Protein AF-A0A941SZ94-F1 (afdb_monomer_lite)

Structure (mmCIF, N/CA/C/O backbone):
data_AF-A0A941SZ94-F1
#
_entry.id   AF-A0A941SZ94-F1
#
loop_
_atom_site.group_PDB
_atom_site.id
_atom_site.type_symbol
_atom_site.label_atom_id
_atom_site.label_alt_id
_atom_site.label_comp_id
_atom_site.label_asym_id
_atom_site.label_entity_id
_atom_site.label_seq_id
_atom_site.pdbx_PDB_ins_code
_atom_site.Cartn_x
_atom_site.Cartn_y
_atom_site.Cartn_z
_atom_site.occupancy
_atom_site.B_iso_or_equiv
_atom_site.auth_seq_id
_atom_site.auth_comp_id
_atom_site.auth_asym_id
_atom_site.auth_atom_id
_atom_site.pdbx_PDB_model_num
ATOM 1 N N . MET A 1 1 ? -16.293 -7.651 -6.961 1.00 86.38 1 MET A N 1
ATOM 2 C CA . MET A 1 1 ? -16.058 -6.269 -6.486 1.00 86.38 1 MET A CA 1
ATOM 3 C C . MET A 1 1 ? -14.665 -6.200 -5.870 1.00 86.38 1 MET A C 1
ATOM 5 O O . MET A 1 1 ? -14.040 -7.248 -5.739 1.00 86.38 1 MET A O 1
ATOM 9 N N . ASP A 1 2 ? -14.132 -5.016 -5.557 1.00 96.38 2 ASP A N 1
ATOM 10 C CA . ASP A 1 2 ? -12.787 -4.928 -4.952 1.00 96.38 2 ASP A CA 1
ATOM 11 C C . ASP A 1 2 ? -12.746 -5.580 -3.570 1.00 96.38 2 ASP A C 1
ATOM 13 O O . ASP A 1 2 ? -11.761 -6.239 -3.241 1.00 96.38 2 ASP A O 1
ATOM 17 N N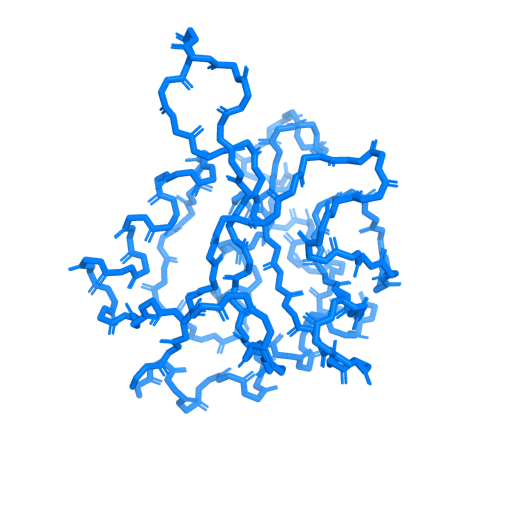 . PHE A 1 3 ? -13.846 -5.485 -2.813 1.00 95.62 3 PHE A N 1
ATOM 18 C CA . PHE A 1 3 ? -14.026 -6.172 -1.537 1.00 95.62 3 PHE A CA 1
ATOM 19 C C . PHE A 1 3 ? -13.719 -7.678 -1.616 1.00 95.62 3 PHE A C 1
ATOM 21 O O . PHE A 1 3 ? -12.963 -8.200 -0.798 1.00 95.62 3 PHE A O 1
ATOM 28 N N . ASP A 1 4 ? -14.195 -8.359 -2.664 1.00 97.69 4 ASP A N 1
ATOM 29 C CA . ASP A 1 4 ? -13.988 -9.804 -2.860 1.00 97.69 4 ASP A CA 1
ATOM 30 C C . ASP A 1 4 ? -12.516 -10.182 -3.103 1.00 97.69 4 ASP A C 1
ATOM 32 O O . ASP A 1 4 ? -12.146 -11.352 -3.031 1.00 97.69 4 ASP A O 1
ATOM 36 N N . ARG A 1 5 ? -11.664 -9.199 -3.420 1.00 98.31 5 ARG A N 1
ATOM 37 C CA . ARG A 1 5 ? -10.234 -9.380 -3.705 1.00 98.31 5 ARG A CA 1
ATOM 38 C C . ARG A 1 5 ? -9.331 -8.992 -2.541 1.00 98.31 5 ARG A C 1
ATOM 40 O O . ARG A 1 5 ? -8.121 -9.187 -2.627 1.00 98.31 5 ARG A O 1
ATOM 47 N N . ILE A 1 6 ? -9.887 -8.481 -1.442 1.00 98.38 6 ILE A N 1
ATOM 48 C CA . ILE A 1 6 ? -9.093 -8.042 -0.289 1.00 98.38 6 ILE A CA 1
ATOM 49 C C . ILE A 1 6 ? -8.314 -9.198 0.346 1.00 98.38 6 ILE A C 1
ATOM 51 O O . ILE A 1 6 ? -7.146 -9.025 0.686 1.00 98.38 6 ILE A O 1
ATOM 55 N N . ALA A 1 7 ? -8.904 -10.391 0.449 1.00 98.31 7 ALA A N 1
ATOM 56 C CA . ALA A 1 7 ? -8.196 -11.558 0.980 1.00 98.31 7 ALA A CA 1
ATOM 57 C C . ALA A 1 7 ? -6.980 -11.940 0.113 1.00 98.31 7 ALA A C 1
ATOM 59 O O . ALA A 1 7 ? -5.902 -12.223 0.639 1.00 98.31 7 ALA A O 1
ATOM 60 N N . ASP A 1 8 ? -7.131 -11.884 -1.215 1.00 98.62 8 ASP A N 1
ATOM 61 C CA . ASP A 1 8 ? -6.034 -12.115 -2.157 1.00 98.62 8 ASP A CA 1
ATOM 62 C C . ASP A 1 8 ? -4.962 -11.018 -2.038 1.00 98.62 8 ASP A C 1
ATOM 64 O O . ASP A 1 8 ? -3.770 -11.329 -2.049 1.00 98.62 8 ASP A O 1
ATOM 68 N N . LEU A 1 9 ? -5.376 -9.756 -1.860 1.00 98.69 9 LEU A N 1
ATOM 69 C CA . LEU A 1 9 ? -4.487 -8.607 -1.669 1.00 98.69 9 LEU A CA 1
ATOM 70 C C . LEU A 1 9 ? -3.626 -8.747 -0.414 1.00 98.69 9 LEU A C 1
ATOM 72 O O . LEU A 1 9 ? -2.404 -8.614 -0.493 1.00 98.69 9 LEU A O 1
ATOM 76 N N . VAL A 1 10 ? -4.244 -9.063 0.725 1.00 98.75 10 VAL A N 1
ATOM 77 C CA . VAL A 1 10 ? -3.531 -9.286 1.990 1.00 98.75 10 VAL A CA 1
ATOM 78 C C . VAL A 1 10 ? -2.581 -10.475 1.861 1.00 98.75 10 VAL A C 1
ATOM 80 O O . VAL A 1 10 ? -1.407 -10.355 2.205 1.00 98.75 10 VAL A O 1
ATOM 83 N N . ARG A 1 11 ? -3.030 -11.600 1.287 1.00 98.62 11 ARG A N 1
ATOM 84 C CA . ARG A 1 11 ? -2.176 -12.783 1.080 1.00 98.62 11 ARG A CA 1
ATOM 85 C C . ARG A 1 11 ? -0.968 -12.474 0.192 1.00 98.62 11 ARG A C 1
ATOM 87 O O . ARG A 1 11 ? 0.153 -12.868 0.514 1.00 98.62 11 ARG A O 1
ATOM 94 N N . ASN A 1 12 ? -1.171 -11.763 -0.914 1.00 98.56 12 ASN A N 1
ATOM 95 C CA . ASN A 1 12 ? -0.080 -11.380 -1.809 1.00 98.56 12 ASN A CA 1
ATOM 96 C C . ASN A 1 12 ? 0.878 -10.390 -1.133 1.00 98.56 12 ASN A C 1
ATOM 98 O O . ASN A 1 12 ? 2.089 -10.508 -1.293 1.00 98.56 12 ASN A O 1
ATOM 102 N N . GLY A 1 13 ? 0.356 -9.446 -0.348 1.00 98.38 13 GLY A N 1
ATOM 103 C CA . GLY A 1 13 ? 1.166 -8.479 0.389 1.00 98.38 13 GLY A CA 1
ATOM 104 C C . GLY A 1 13 ? 1.935 -9.069 1.573 1.00 98.38 13 GLY A C 1
ATOM 105 O O . GLY A 1 13 ? 2.909 -8.453 2.002 1.00 98.38 13 GLY A O 1
ATOM 106 N N . ALA A 1 14 ? 1.521 -10.235 2.078 1.00 98.31 14 ALA A N 1
ATOM 107 C CA . ALA A 1 14 ? 2.118 -10.920 3.225 1.00 98.31 14 ALA A CA 1
ATOM 108 C C . ALA A 1 14 ? 3.115 -12.035 2.856 1.00 98.31 14 ALA A C 1
ATOM 110 O O . ALA A 1 14 ? 3.801 -12.549 3.737 1.00 98.31 14 ALA A O 1
ATOM 111 N N . THR A 1 15 ? 3.203 -12.436 1.584 1.00 98.19 15 THR A N 1
ATOM 112 C CA . THR A 1 15 ? 4.051 -13.559 1.146 1.00 98.19 15 THR A CA 1
ATOM 113 C C . THR A 1 15 ? 5.243 -13.090 0.321 1.00 98.19 15 THR A C 1
ATOM 115 O O . THR A 1 15 ? 5.110 -12.208 -0.526 1.00 98.19 15 THR A O 1
ATOM 118 N N . ASP A 1 16 ? 6.397 -13.744 0.497 1.00 97.56 16 ASP A N 1
ATOM 119 C CA . ASP A 1 16 ? 7.618 -13.443 -0.266 1.00 97.56 16 ASP A CA 1
ATOM 120 C C . ASP A 1 16 ? 7.364 -13.492 -1.786 1.00 97.56 16 ASP A C 1
ATOM 122 O O . ASP A 1 16 ? 7.806 -12.611 -2.520 1.00 97.56 16 ASP A O 1
ATOM 126 N N . ALA A 1 17 ? 6.587 -14.472 -2.263 1.00 98.12 17 ALA A N 1
ATOM 127 C CA . ALA A 1 17 ? 6.259 -14.613 -3.682 1.00 98.12 17 ALA A CA 1
ATOM 128 C C . ALA A 1 17 ? 5.382 -13.465 -4.219 1.00 98.12 17 ALA A C 1
ATOM 130 O O . ALA A 1 17 ? 5.647 -12.945 -5.306 1.00 98.12 17 ALA A O 1
ATOM 131 N N . GLY A 1 18 ? 4.349 -13.054 -3.474 1.00 98.31 18 GLY A N 1
ATOM 132 C CA . GLY A 1 18 ? 3.460 -11.968 -3.888 1.00 98.31 18 GLY A CA 1
ATOM 133 C C . GLY A 1 18 ? 4.169 -10.612 -3.895 1.00 98.31 18 GLY A C 1
ATOM 134 O O . GLY A 1 18 ? 4.069 -9.869 -4.877 1.00 98.31 18 GLY A O 1
ATOM 135 N N . ILE A 1 19 ? 4.972 -10.341 -2.860 1.00 98.38 19 ILE A N 1
ATOM 136 C CA . ILE A 1 19 ? 5.807 -9.139 -2.769 1.00 98.38 19 ILE A CA 1
ATOM 137 C C . ILE A 1 19 ? 6.841 -9.123 -3.897 1.00 98.38 19 ILE A C 1
ATOM 139 O O . ILE A 1 19 ? 6.948 -8.125 -4.610 1.00 98.38 19 ILE A O 1
ATOM 143 N N . ALA A 1 20 ? 7.581 -10.218 -4.107 1.00 98.31 20 ALA A N 1
ATOM 144 C CA . ALA A 1 20 ? 8.597 -10.298 -5.156 1.00 98.31 20 ALA A CA 1
ATOM 145 C C . ALA A 1 20 ? 8.001 -10.044 -6.545 1.00 98.31 20 ALA A C 1
ATOM 147 O O . ALA A 1 20 ? 8.567 -9.270 -7.317 1.00 98.31 20 ALA A O 1
ATOM 148 N N . ARG A 1 21 ? 6.827 -10.618 -6.836 1.00 98.50 21 ARG A N 1
ATOM 149 C CA . ARG A 1 21 ? 6.119 -10.386 -8.099 1.00 98.50 21 ARG A CA 1
ATOM 150 C C . ARG A 1 21 ? 5.718 -8.920 -8.272 1.00 98.50 21 ARG A C 1
ATOM 152 O O . ARG A 1 21 ? 6.054 -8.322 -9.287 1.00 98.50 21 ARG A O 1
ATOM 159 N N . ALA A 1 22 ? 5.067 -8.314 -7.276 1.00 98.25 22 ALA A N 1
ATOM 160 C CA . ALA A 1 22 ? 4.662 -6.908 -7.352 1.00 98.25 22 ALA A CA 1
ATOM 161 C C . ALA A 1 22 ? 5.864 -5.955 -7.497 1.00 98.25 22 ALA A C 1
ATOM 163 O O . ALA A 1 22 ? 5.797 -4.982 -8.249 1.00 98.25 22 ALA A O 1
ATOM 164 N N . ARG A 1 23 ? 6.980 -6.250 -6.816 1.00 98.25 23 ARG A N 1
ATOM 165 C CA . ARG A 1 23 ? 8.239 -5.501 -6.948 1.00 98.25 23 ARG A CA 1
ATOM 166 C C . ARG A 1 23 ? 8.858 -5.666 -8.336 1.00 98.25 23 ARG A C 1
ATOM 168 O O . ARG A 1 23 ? 9.318 -4.672 -8.885 1.00 98.25 23 ARG A O 1
ATOM 175 N N . ALA A 1 24 ? 8.853 -6.872 -8.905 1.00 98.19 24 ALA A N 1
ATOM 176 C CA . ALA A 1 24 ? 9.359 -7.124 -10.254 1.00 98.19 24 ALA A CA 1
ATOM 177 C C . ALA A 1 24 ? 8.541 -6.372 -11.316 1.00 98.19 24 ALA A C 1
ATOM 179 O O . ALA A 1 24 ? 9.117 -5.672 -12.148 1.00 98.19 24 ALA A O 1
ATOM 180 N N . ASP A 1 25 ? 7.208 -6.429 -11.228 1.00 98.19 25 ASP A N 1
ATOM 181 C CA . ASP A 1 25 ? 6.312 -5.699 -12.132 1.00 98.19 25 ASP A CA 1
ATOM 182 C C . ASP A 1 25 ? 6.527 -4.179 -12.021 1.00 98.19 25 ASP A C 1
ATOM 184 O O . ASP A 1 25 ? 6.618 -3.476 -13.029 1.00 98.19 25 ASP A O 1
ATOM 188 N N . ALA A 1 26 ? 6.659 -3.662 -10.793 1.00 97.75 26 ALA A N 1
ATOM 189 C CA . ALA A 1 26 ? 6.932 -2.247 -10.557 1.00 97.75 26 ALA A CA 1
ATOM 190 C C . ALA A 1 26 ? 8.311 -1.821 -11.086 1.00 97.75 26 ALA A C 1
ATOM 192 O O . ALA A 1 26 ? 8.412 -0.780 -11.730 1.00 97.75 26 ALA A O 1
ATOM 193 N N . ALA A 1 27 ? 9.356 -2.624 -10.866 1.00 97.50 27 ALA A N 1
ATOM 194 C CA . ALA A 1 27 ? 10.704 -2.350 -11.360 1.00 97.50 27 ALA A CA 1
ATOM 195 C C . ALA A 1 27 ? 10.783 -2.376 -12.892 1.00 97.50 27 ALA A C 1
ATOM 197 O O . ALA A 1 27 ? 11.458 -1.536 -13.483 1.00 97.50 27 ALA A O 1
ATOM 198 N N . SER A 1 28 ? 10.051 -3.285 -13.544 1.00 97.50 28 SER A N 1
ATOM 199 C CA . SER A 1 28 ? 9.981 -3.336 -15.008 1.00 97.50 28 SER A CA 1
ATOM 200 C C . SER A 1 28 ? 9.280 -2.115 -15.607 1.00 97.50 28 SER A C 1
ATOM 202 O O . SER A 1 28 ? 9.598 -1.728 -16.729 1.00 97.50 28 SER A O 1
ATOM 204 N N . ALA A 1 29 ? 8.311 -1.532 -14.898 1.00 95.75 29 ALA A N 1
ATOM 205 C CA . ALA A 1 29 ? 7.534 -0.391 -15.380 1.00 95.75 29 ALA A CA 1
ATOM 206 C C . ALA A 1 29 ? 8.115 0.970 -14.955 1.00 95.75 29 ALA A C 1
ATOM 208 O O . ALA A 1 29 ? 7.779 1.992 -15.553 1.00 95.75 29 ALA A O 1
ATOM 209 N N . TYR A 1 30 ? 8.968 1.007 -13.926 1.00 95.94 30 TYR A N 1
ATOM 210 C CA . TYR A 1 30 ? 9.490 2.242 -13.351 1.00 95.94 30 TYR A CA 1
ATOM 211 C C . TYR A 1 30 ? 10.982 2.131 -12.990 1.00 95.94 30 TYR A C 1
ATOM 213 O O . TYR A 1 30 ? 11.325 1.609 -11.929 1.00 95.94 30 TYR A O 1
ATOM 221 N N . PRO A 1 31 ? 11.885 2.698 -13.817 1.00 94.19 31 PRO A N 1
ATOM 222 C CA . PRO A 1 31 ? 13.336 2.561 -13.643 1.00 94.19 31 PRO A CA 1
ATOM 223 C C . PRO A 1 31 ? 13.904 3.088 -12.320 1.00 94.19 31 PRO A C 1
ATOM 225 O O . PRO A 1 31 ? 14.982 2.677 -11.910 1.00 94.19 31 PRO A O 1
ATOM 228 N N . SER A 1 32 ? 13.212 4.015 -11.648 1.00 93.19 32 SER A N 1
ATOM 229 C CA . SER A 1 32 ? 13.657 4.552 -10.352 1.00 93.19 32 SER A CA 1
ATOM 230 C C . SER A 1 32 ? 13.195 3.718 -9.153 1.00 93.19 32 SER A C 1
ATOM 232 O O . SER A 1 32 ? 13.517 4.063 -8.018 1.00 93.19 32 SER A O 1
ATOM 234 N N . PHE A 1 33 ? 12.462 2.624 -9.369 1.00 94.00 33 PHE A N 1
ATOM 235 C CA . PHE A 1 33 ? 12.047 1.723 -8.300 1.00 94.00 33 PHE A CA 1
ATOM 236 C C . PHE A 1 33 ? 13.267 1.174 -7.522 1.00 94.00 33 PHE A C 1
ATOM 238 O O . PHE A 1 33 ? 14.250 0.778 -8.143 1.00 94.00 33 PHE A O 1
ATOM 245 N N . PRO A 1 34 ? 13.235 1.109 -6.175 1.00 90.19 34 PRO A N 1
ATOM 246 C CA . PRO A 1 34 ? 12.098 1.379 -5.291 1.00 90.19 34 PRO A CA 1
ATOM 247 C C . PRO A 1 34 ? 11.912 2.852 -4.890 1.00 90.19 34 PRO A C 1
ATOM 249 O O . PRO A 1 34 ? 10.932 3.163 -4.213 1.00 90.19 34 PRO A O 1
ATOM 252 N N . ARG A 1 35 ? 12.800 3.773 -5.278 1.00 90.12 35 ARG A N 1
ATOM 253 C CA . ARG A 1 35 ? 12.733 5.192 -4.885 1.00 90.12 35 ARG A CA 1
ATOM 254 C C . ARG A 1 35 ? 11.506 5.871 -5.503 1.00 90.12 35 ARG A C 1
ATOM 256 O O . ARG A 1 35 ? 11.316 5.822 -6.713 1.00 90.12 35 ARG A O 1
ATOM 263 N N . LEU A 1 36 ? 10.677 6.515 -4.673 1.00 86.94 36 LEU A N 1
ATOM 264 C CA . LEU A 1 36 ? 9.397 7.130 -5.082 1.00 86.94 36 LEU A CA 1
ATOM 265 C C . LEU A 1 36 ? 8.425 6.131 -5.753 1.00 86.94 36 LEU A C 1
ATOM 267 O O . LEU A 1 36 ? 7.629 6.490 -6.616 1.00 86.94 36 LEU A O 1
ATOM 271 N N . GLY A 1 37 ? 8.519 4.849 -5.383 1.00 93.75 37 GLY A N 1
ATOM 272 C CA . GLY A 1 37 ? 7.784 3.745 -6.007 1.00 93.75 37 GLY A CA 1
ATOM 273 C C . GLY A 1 37 ? 6.626 3.176 -5.181 1.00 93.75 37 GLY A C 1
ATOM 274 O O . GLY A 1 37 ? 6.183 2.074 -5.489 1.00 93.75 37 GLY A O 1
ATOM 275 N N . CYS A 1 38 ? 6.149 3.859 -4.135 1.00 96.62 38 CYS A N 1
ATOM 276 C CA . CYS A 1 38 ? 5.102 3.341 -3.237 1.00 96.62 38 CYS A CA 1
ATOM 277 C C . CYS A 1 38 ? 3.792 3.031 -3.980 1.00 96.62 38 CYS A C 1
ATOM 279 O O . CYS A 1 38 ? 3.291 1.908 -3.923 1.00 96.62 38 CYS A O 1
ATOM 281 N N . ALA A 1 39 ? 3.297 3.982 -4.774 1.00 97.31 39 ALA A N 1
ATOM 282 C CA . ALA A 1 39 ? 2.115 3.791 -5.609 1.00 97.31 39 ALA A CA 1
ATOM 283 C C . ALA A 1 39 ? 2.344 2.772 -6.743 1.00 97.31 39 ALA A C 1
ATOM 285 O O . ALA A 1 39 ? 1.439 1.996 -7.058 1.00 97.31 39 ALA A O 1
ATOM 286 N N . ALA A 1 40 ? 3.556 2.720 -7.315 1.00 97.88 40 ALA A N 1
ATOM 287 C CA . ALA A 1 40 ? 3.911 1.734 -8.341 1.00 97.88 40 ALA A CA 1
ATOM 288 C C . ALA A 1 40 ? 3.795 0.313 -7.783 1.00 97.88 40 ALA A C 1
ATOM 290 O O . ALA A 1 40 ? 3.089 -0.525 -8.339 1.00 97.88 40 ALA A O 1
ATOM 291 N N . TYR A 1 41 ? 4.436 0.073 -6.637 1.00 98.56 41 TYR A N 1
ATOM 292 C CA . TYR A 1 41 ? 4.366 -1.193 -5.921 1.00 98.56 41 TYR A CA 1
ATOM 293 C C . TYR A 1 41 ? 2.923 -1.577 -5.592 1.00 98.56 41 TYR A C 1
ATOM 295 O O . TYR A 1 41 ? 2.477 -2.666 -5.954 1.00 98.56 41 TYR A O 1
ATOM 303 N N . LEU A 1 42 ? 2.184 -0.678 -4.936 1.00 98.50 42 LEU A N 1
ATOM 304 C CA . LEU A 1 42 ? 0.848 -0.989 -4.443 1.00 98.50 42 LEU A CA 1
ATOM 305 C C . LEU A 1 42 ? -0.147 -1.218 -5.589 1.00 98.50 42 LEU A C 1
ATOM 307 O O . LEU A 1 42 ? -0.945 -2.151 -5.521 1.00 98.50 42 LEU A O 1
ATOM 311 N N . SER A 1 43 ? -0.065 -0.442 -6.676 1.00 98.44 43 SER A N 1
ATOM 312 C CA . SER A 1 43 ? -0.905 -0.673 -7.859 1.00 98.44 43 SER A CA 1
ATOM 313 C C . SER A 1 43 ? -0.587 -2.006 -8.549 1.00 98.44 43 SER A C 1
ATOM 315 O O . SER A 1 43 ? -1.515 -2.715 -8.939 1.00 98.44 43 SER A O 1
ATOM 317 N N . CYS A 1 44 ? 0.684 -2.418 -8.637 1.00 98.56 44 CYS A N 1
ATOM 318 C CA . CYS A 1 44 ? 1.047 -3.759 -9.114 1.00 98.56 44 CYS A CA 1
ATOM 319 C C . CYS A 1 44 ? 0.519 -4.864 -8.187 1.00 98.56 44 CYS A C 1
ATOM 321 O O . CYS A 1 44 ? -0.053 -5.844 -8.664 1.00 98.56 44 CYS A O 1
ATOM 323 N N . LEU A 1 45 ? 0.646 -4.696 -6.868 1.00 98.56 45 LEU A N 1
ATOM 324 C CA . LEU A 1 45 ? 0.143 -5.660 -5.888 1.00 98.56 45 LEU A CA 1
ATOM 325 C C . LEU A 1 45 ? -1.384 -5.833 -5.985 1.00 98.56 45 LEU A C 1
ATOM 327 O O . LEU A 1 45 ? -1.885 -6.959 -6.005 1.00 98.56 45 LEU A O 1
ATOM 331 N N . MET A 1 46 ? -2.124 -4.731 -6.128 1.00 98.62 46 MET A N 1
ATOM 332 C CA . MET A 1 46 ? -3.572 -4.729 -6.365 1.00 98.62 46 MET A CA 1
ATOM 333 C C . MET A 1 46 ? -3.942 -5.465 -7.654 1.00 98.62 46 MET A C 1
ATOM 335 O O . MET A 1 46 ? -4.786 -6.362 -7.625 1.00 98.62 46 MET A O 1
ATOM 339 N N . ARG A 1 47 ? -3.261 -5.165 -8.766 1.00 98.38 47 ARG A N 1
ATOM 340 C CA . ARG A 1 47 ? -3.479 -5.843 -10.055 1.00 98.38 47 ARG A CA 1
ATOM 341 C C . ARG A 1 47 ? -3.243 -7.344 -9.967 1.00 98.38 47 ARG A C 1
ATOM 343 O O . ARG A 1 47 ? -4.072 -8.121 -10.433 1.00 98.38 47 ARG A O 1
ATOM 350 N N . ASN A 1 48 ? -2.154 -7.750 -9.319 1.00 98.12 48 ASN A N 1
ATOM 351 C CA . ASN A 1 48 ? -1.818 -9.158 -9.098 1.00 98.12 48 ASN A CA 1
ATOM 352 C C . ASN A 1 48 ? -2.838 -9.886 -8.211 1.00 98.12 48 ASN A C 1
ATOM 354 O O . ASN A 1 48 ? -2.916 -11.112 -8.242 1.00 98.12 48 ASN A O 1
ATOM 358 N N . SER A 1 49 ? -3.648 -9.133 -7.469 1.00 98.31 49 SER A N 1
ATOM 359 C CA . SER A 1 49 ? -4.738 -9.633 -6.626 1.00 98.31 49 SER A CA 1
ATOM 360 C C . SER A 1 49 ? -6.107 -9.549 -7.313 1.00 98.31 49 SER A C 1
ATOM 362 O O . SER A 1 49 ? -7.126 -9.848 -6.703 1.00 98.31 49 SER A O 1
ATOM 364 N N . GLY A 1 50 ? -6.156 -9.142 -8.587 1.00 97.88 50 GLY A N 1
ATOM 365 C CA . GLY A 1 50 ? -7.395 -9.025 -9.359 1.00 97.88 50 GLY A CA 1
ATOM 366 C C . GLY A 1 50 ? -8.176 -7.727 -9.131 1.00 97.88 50 GLY A C 1
ATOM 367 O O . GLY A 1 50 ? -9.313 -7.625 -9.592 1.00 97.88 50 GLY A O 1
ATOM 368 N N . ILE A 1 51 ? -7.591 -6.735 -8.451 1.00 97.88 51 ILE A N 1
ATOM 369 C CA . ILE A 1 51 ? -8.165 -5.391 -8.306 1.00 97.88 51 ILE A CA 1
ATOM 370 C C . ILE A 1 51 ? -7.782 -4.570 -9.541 1.00 97.88 51 ILE A C 1
ATOM 372 O O . ILE A 1 51 ? -6.604 -4.363 -9.835 1.00 97.88 51 ILE A O 1
ATOM 376 N N . GLY A 1 52 ? -8.794 -4.111 -10.279 1.00 93.94 52 GLY A N 1
ATOM 377 C CA . GLY A 1 52 ? -8.658 -3.447 -11.580 1.00 93.94 52 GLY A CA 1
ATOM 378 C C . GLY A 1 52 ? -8.171 -1.998 -11.503 1.00 93.94 52 GLY A C 1
ATOM 379 O O . GLY A 1 52 ? -8.857 -1.097 -11.979 1.00 93.94 52 GLY A O 1
ATOM 380 N N . VAL A 1 53 ? -7.011 -1.767 -10.891 1.00 95.56 53 VAL A N 1
ATOM 381 C CA . VAL A 1 53 ? -6.340 -0.462 -10.815 1.00 95.56 53 VAL A CA 1
ATOM 382 C C . VAL A 1 53 ? -5.225 -0.405 -11.862 1.00 95.56 53 VAL A C 1
ATOM 384 O O . VAL A 1 53 ? -4.476 -1.361 -12.033 1.00 95.56 53 VAL A O 1
ATOM 387 N N . ALA A 1 54 ? -5.101 0.704 -12.592 1.00 96.56 54 ALA A N 1
ATOM 388 C CA . ALA A 1 54 ? -4.001 0.892 -13.538 1.00 96.56 54 ALA A CA 1
ATOM 389 C C . ALA A 1 54 ? -2.657 1.071 -12.808 1.00 96.56 54 ALA A C 1
ATOM 391 O O . ALA A 1 54 ? -2.619 1.504 -11.655 1.00 96.56 54 ALA A O 1
ATOM 392 N N . PHE A 1 55 ? -1.540 0.800 -13.494 1.00 97.31 55 PHE A N 1
ATOM 393 C CA . PHE A 1 55 ? -0.223 1.179 -12.972 1.00 97.31 55 PHE A CA 1
ATOM 394 C C . PHE A 1 55 ? -0.206 2.680 -12.657 1.00 97.31 55 PHE A C 1
ATOM 396 O O . PHE A 1 55 ? -0.501 3.501 -13.528 1.00 97.31 55 PHE A O 1
ATOM 403 N N . THR A 1 56 ? 0.104 3.033 -11.411 1.00 96.25 56 THR A N 1
ATOM 404 C CA . THR A 1 56 ? -0.038 4.405 -10.917 1.00 96.25 56 THR A CA 1
ATOM 405 C C . THR A 1 56 ? 1.224 4.853 -10.194 1.00 96.25 56 THR A C 1
ATOM 407 O O . THR A 1 56 ? 1.744 4.143 -9.341 1.00 96.25 56 THR A O 1
ATOM 410 N N . LEU A 1 57 ? 1.694 6.058 -10.517 1.00 94.62 57 LEU A N 1
ATOM 411 C CA . LEU A 1 57 ? 2.726 6.779 -9.770 1.00 94.62 57 LEU A CA 1
ATOM 412 C C . LEU A 1 57 ? 2.081 7.894 -8.943 1.00 94.62 57 LEU A C 1
ATOM 414 O O . LEU A 1 57 ? 1.056 8.443 -9.349 1.00 94.62 57 LEU A O 1
ATOM 418 N N . GLY A 1 58 ? 2.710 8.237 -7.820 1.00 93.62 58 GLY A N 1
ATOM 419 C CA . GLY A 1 58 ? 2.213 9.234 -6.872 1.00 93.62 58 GLY A CA 1
ATOM 420 C C . GLY A 1 58 ? 1.181 8.656 -5.902 1.00 93.62 58 GLY A C 1
ATOM 421 O O . GLY A 1 58 ? 0.133 8.148 -6.308 1.00 93.62 58 GLY A O 1
ATOM 422 N N . ALA A 1 59 ? 1.478 8.747 -4.606 1.00 94.56 59 ALA A N 1
ATOM 423 C CA . ALA A 1 59 ? 0.628 8.238 -3.533 1.00 94.56 59 ALA A CA 1
ATOM 424 C C . ALA A 1 59 ? -0.756 8.918 -3.534 1.00 94.56 59 ALA A C 1
ATOM 426 O O . ALA A 1 59 ? -1.774 8.224 -3.567 1.00 94.56 59 ALA A O 1
ATOM 427 N N . GLY A 1 60 ? -0.803 10.251 -3.650 1.00 93.50 60 GLY A N 1
ATOM 428 C CA . GLY A 1 60 ? -2.062 10.999 -3.759 1.00 93.50 60 GLY A CA 1
ATOM 429 C C . GLY A 1 60 ? -2.911 10.616 -4.980 1.00 93.50 60 GLY A C 1
ATOM 430 O O . GLY A 1 60 ? -4.133 10.495 -4.880 1.00 93.50 60 GLY A O 1
ATOM 431 N N . LYS A 1 61 ? -2.281 10.334 -6.131 1.00 94.69 61 LYS A N 1
ATOM 432 C CA . LYS A 1 61 ? -2.996 9.884 -7.338 1.00 94.69 61 LYS A CA 1
ATOM 433 C C . LYS A 1 61 ? -3.624 8.505 -7.139 1.00 94.69 61 LYS A C 1
ATOM 435 O O . LYS A 1 61 ? -4.771 8.304 -7.534 1.00 94.69 61 LYS A O 1
ATOM 440 N N . LEU A 1 62 ? -2.902 7.564 -6.527 1.00 97.31 62 LEU A N 1
ATOM 441 C CA . LEU A 1 62 ? -3.457 6.243 -6.226 1.00 97.31 62 LEU A CA 1
ATOM 442 C C . LEU A 1 62 ? -4.613 6.345 -5.222 1.00 97.31 62 LEU A C 1
ATOM 444 O O . LEU A 1 62 ? -5.663 5.749 -5.455 1.00 97.31 62 LEU A O 1
ATOM 448 N N . ALA A 1 63 ? -4.467 7.152 -4.168 1.00 97.31 63 ALA A N 1
ATOM 449 C CA . ALA A 1 63 ? -5.539 7.409 -3.208 1.00 97.31 63 ALA A CA 1
ATOM 450 C C . ALA A 1 63 ? -6.796 7.984 -3.888 1.00 97.31 63 ALA A C 1
ATOM 452 O O . ALA A 1 63 ? -7.905 7.492 -3.665 1.00 97.31 63 ALA A O 1
ATOM 453 N N . PHE A 1 64 ? -6.625 8.955 -4.796 1.00 95.94 64 PHE A N 1
ATOM 454 C CA . PHE A 1 64 ? -7.718 9.504 -5.601 1.00 95.94 64 PHE A CA 1
ATOM 455 C C . PHE A 1 64 ? -8.412 8.431 -6.449 1.00 95.94 64 PHE A C 1
ATOM 457 O O . PHE A 1 64 ? -9.641 8.369 -6.462 1.00 95.94 64 PHE A O 1
ATOM 464 N N . VAL A 1 65 ? -7.654 7.569 -7.138 1.00 97.25 65 VAL A N 1
ATOM 465 C CA . VAL A 1 65 ? -8.218 6.475 -7.951 1.00 97.25 65 VAL A CA 1
ATOM 466 C C . VAL A 1 65 ? -9.052 5.534 -7.083 1.00 97.25 65 VAL A C 1
ATOM 468 O O . VAL A 1 65 ? -10.202 5.251 -7.420 1.00 97.25 65 VAL A O 1
ATOM 471 N N . LEU A 1 66 ? -8.513 5.088 -5.948 1.00 98.00 66 LEU A N 1
ATOM 472 C CA . LEU A 1 66 ? -9.219 4.189 -5.035 1.00 98.00 66 LEU A CA 1
ATOM 473 C C . LEU A 1 66 ? -10.520 4.821 -4.525 1.00 98.00 66 LEU A C 1
ATOM 475 O O . LEU A 1 66 ? -11.582 4.207 -4.604 1.00 98.00 66 LEU A O 1
ATOM 479 N N . GLN A 1 67 ? -10.469 6.075 -4.076 1.00 96.81 67 GLN A N 1
ATOM 480 C CA . GLN A 1 67 ? -11.641 6.739 -3.515 1.00 96.81 67 GLN A CA 1
ATOM 481 C C . GLN A 1 67 ? -12.689 7.093 -4.579 1.00 96.81 67 GLN A C 1
ATOM 483 O O . GLN A 1 67 ? -13.875 6.821 -4.410 1.00 96.81 67 GLN A O 1
ATOM 488 N N . ARG A 1 68 ? -12.269 7.730 -5.677 1.00 96.69 68 ARG A N 1
ATOM 489 C CA . ARG A 1 68 ? -13.185 8.360 -6.642 1.00 96.69 68 ARG A CA 1
ATOM 490 C C . ARG A 1 68 ? -13.576 7.462 -7.803 1.00 96.69 68 ARG A C 1
ATOM 492 O O . ARG A 1 68 ? -14.648 7.659 -8.360 1.00 96.69 68 ARG A O 1
ATOM 499 N N . GLN A 1 69 ? -12.735 6.499 -8.171 1.00 96.25 69 GLN A N 1
ATOM 500 C CA . GLN A 1 69 ? -12.990 5.620 -9.318 1.00 96.25 69 GLN A CA 1
ATOM 501 C C . GLN A 1 69 ? -13.315 4.189 -8.894 1.00 96.25 69 GLN A C 1
ATOM 503 O O . GLN A 1 69 ? -14.069 3.508 -9.583 1.00 96.25 69 GLN A O 1
ATOM 508 N N . ARG A 1 70 ? -12.751 3.724 -7.772 1.00 96.31 70 ARG A N 1
ATOM 509 C CA . ARG A 1 70 ? -13.018 2.383 -7.231 1.00 96.31 70 ARG A CA 1
ATOM 510 C C . ARG A 1 70 ? -14.049 2.374 -6.101 1.00 96.31 70 ARG A C 1
ATOM 512 O O . ARG A 1 70 ? -14.454 1.298 -5.683 1.00 96.31 70 ARG A O 1
ATOM 519 N N . GLY A 1 71 ? -14.476 3.541 -5.612 1.00 97.00 71 GLY A N 1
ATOM 520 C CA . GLY A 1 71 ? -15.508 3.662 -4.576 1.00 97.00 71 GLY A CA 1
ATOM 521 C C . GLY A 1 71 ? -15.051 3.265 -3.169 1.00 97.00 71 GLY A C 1
ATOM 522 O O . GLY A 1 71 ? -15.888 3.023 -2.297 1.00 97.00 71 GLY A O 1
ATOM 523 N N . TRP A 1 72 ? -13.740 3.191 -2.926 1.00 98.31 72 TRP A N 1
ATOM 524 C CA . TRP A 1 72 ? -13.213 2.894 -1.599 1.00 98.31 72 TRP A CA 1
ATOM 525 C C . TRP A 1 72 ? -13.553 4.042 -0.649 1.00 98.31 72 TRP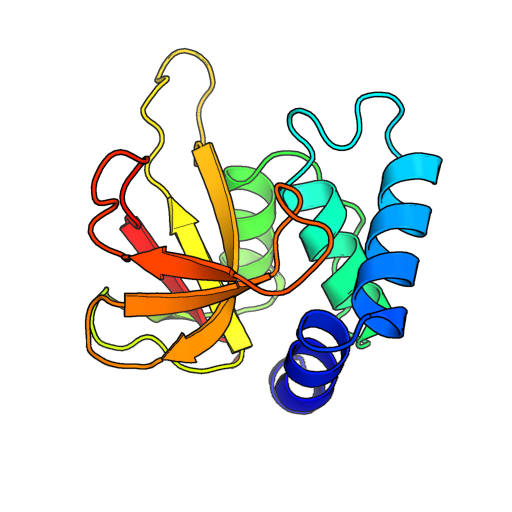 A C 1
ATOM 527 O O . TRP A 1 72 ? -13.416 5.221 -0.983 1.00 98.31 72 TRP A O 1
ATOM 537 N N . ARG A 1 73 ? -13.991 3.708 0.561 1.00 98.19 73 ARG A N 1
ATOM 538 C CA . ARG A 1 73 ? -14.374 4.707 1.563 1.00 98.19 73 ARG A CA 1
ATOM 539 C C . ARG A 1 73 ? -13.182 5.108 2.420 1.00 98.19 73 ARG A C 1
ATOM 541 O O . ARG A 1 73 ? -12.328 4.275 2.717 1.00 98.19 73 ARG A O 1
ATOM 548 N N . SER A 1 74 ? -13.171 6.363 2.864 1.00 98.06 74 SER A N 1
ATOM 549 C CA . SER A 1 74 ? -12.218 6.810 3.881 1.00 98.06 74 SER A CA 1
ATOM 550 C C . SER A 1 74 ? -12.574 6.218 5.247 1.00 98.06 74 SER A C 1
ATOM 552 O O . SER A 1 74 ? -13.751 6.048 5.587 1.00 98.06 74 SER A O 1
ATOM 554 N N . VAL A 1 75 ? -11.548 5.871 6.011 1.00 98.06 75 VAL A N 1
ATOM 555 C CA . VAL A 1 75 ? -11.611 5.296 7.351 1.00 98.06 75 VAL A CA 1
ATOM 556 C C . VAL A 1 75 ? -10.655 6.098 8.240 1.00 98.06 75 VAL A C 1
ATOM 558 O O . VAL A 1 75 ? -9.506 6.318 7.847 1.00 98.06 75 VAL A O 1
ATOM 561 N N . PRO A 1 76 ? -11.103 6.558 9.421 1.00 97.56 76 PRO A N 1
ATOM 562 C CA . PRO A 1 76 ? -10.251 7.319 10.324 1.00 97.56 76 PRO A CA 1
ATOM 563 C C . PRO A 1 76 ? -9.149 6.443 10.933 1.00 97.56 76 PRO A C 1
ATOM 565 O O . PRO A 1 76 ? -9.308 5.228 11.087 1.00 97.56 76 PRO A O 1
ATOM 568 N N . VAL A 1 77 ? -8.045 7.081 11.324 1.00 97.81 77 VAL A N 1
ATOM 569 C CA . VAL A 1 77 ? -6.975 6.440 12.100 1.00 97.81 77 VAL A CA 1
ATOM 570 C C . VAL A 1 77 ? -7.535 5.866 13.407 1.00 97.81 77 VAL A C 1
ATOM 572 O O . VAL A 1 77 ? -8.434 6.447 14.015 1.00 97.81 77 VAL A O 1
ATOM 575 N N . GLY A 1 78 ? -7.042 4.695 13.812 1.00 97.38 78 GLY A N 1
ATOM 576 C CA . GLY A 1 78 ? -7.564 3.923 14.941 1.00 97.38 78 GLY A CA 1
ATOM 577 C C . GLY A 1 78 ? -8.626 2.892 14.555 1.00 97.38 78 GLY A C 1
ATOM 578 O O . GLY A 1 78 ? -9.042 2.103 15.398 1.00 97.38 78 GLY A O 1
ATOM 579 N N . GLN A 1 79 ? -9.076 2.881 13.295 1.00 97.88 79 GLN A N 1
ATOM 580 C CA . GLN A 1 79 ? -10.073 1.928 12.788 1.00 97.88 79 GLN A CA 1
ATOM 581 C C . GLN A 1 79 ? -9.568 1.077 11.618 1.00 97.88 79 GLN A C 1
ATOM 583 O O . GLN A 1 79 ? -10.376 0.409 10.956 1.00 97.88 79 GLN A O 1
ATOM 588 N N . GLN A 1 80 ? -8.262 1.108 11.352 1.00 97.88 80 GLN A N 1
ATOM 589 C CA . GLN A 1 80 ? -7.615 0.304 10.322 1.00 97.88 80 GLN A CA 1
ATOM 590 C C . GLN A 1 80 ? -7.850 -1.198 10.523 1.00 97.88 80 GLN A C 1
ATOM 592 O O . GLN A 1 80 ? -8.058 -1.687 11.635 1.00 97.88 80 GLN A O 1
ATOM 597 N N . ARG A 1 81 ? -7.838 -1.942 9.420 1.00 98.12 81 ARG A N 1
ATOM 598 C CA . ARG A 1 81 ? -7.960 -3.402 9.378 1.00 98.12 81 ARG A CA 1
ATOM 599 C C . ARG A 1 81 ? -7.099 -3.964 8.244 1.00 98.12 81 ARG A C 1
ATOM 601 O O . ARG A 1 81 ? -6.759 -3.218 7.323 1.00 98.12 81 ARG A O 1
ATOM 608 N N . PRO A 1 82 ? -6.785 -5.273 8.263 1.00 98.62 82 PRO A N 1
ATOM 609 C CA . PRO A 1 82 ? -6.164 -5.940 7.124 1.00 98.62 82 PRO A CA 1
ATOM 610 C C . PRO A 1 82 ? -6.901 -5.636 5.816 1.00 98.62 82 PRO A C 1
ATOM 612 O O . PRO A 1 82 ? -8.126 -5.752 5.749 1.00 98.62 82 PRO A O 1
ATOM 615 N N . GLY A 1 83 ? -6.152 -5.250 4.786 1.00 98.56 83 GLY A N 1
ATOM 616 C CA . GLY A 1 83 ? -6.686 -4.878 3.476 1.00 98.56 83 GLY A CA 1
ATOM 617 C C . GLY A 1 83 ? -6.881 -3.381 3.260 1.00 98.56 83 GLY A C 1
ATOM 618 O O . GLY A 1 83 ? -7.038 -2.960 2.113 1.00 98.56 83 GLY A O 1
ATOM 619 N N . ASP A 1 84 ? -6.841 -2.575 4.321 1.00 98.75 84 ASP A N 1
ATOM 620 C CA . ASP A 1 84 ? -6.889 -1.125 4.181 1.00 98.75 84 ASP A CA 1
ATOM 621 C C . ASP A 1 84 ? -5.599 -0.583 3.563 1.00 98.75 84 ASP A C 1
ATOM 623 O O . ASP A 1 84 ? -4.506 -1.122 3.750 1.00 98.75 84 ASP A O 1
ATOM 627 N N . VAL A 1 85 ? -5.724 0.536 2.858 1.00 98.69 85 VAL A N 1
ATOM 628 C CA . VAL A 1 85 ? -4.588 1.285 2.320 1.00 98.69 85 VAL A CA 1
ATOM 629 C C . VAL A 1 85 ? -4.376 2.524 3.169 1.00 98.69 85 VAL A C 1
ATOM 631 O O . VAL A 1 85 ? -5.240 3.397 3.204 1.00 98.69 85 VAL A O 1
ATOM 634 N N . GLY A 1 86 ? -3.236 2.610 3.846 1.00 98.31 86 GLY A N 1
ATOM 635 C CA . GLY A 1 86 ? -2.852 3.811 4.578 1.00 98.31 86 GLY A CA 1
ATOM 636 C C . GLY A 1 86 ? -2.350 4.888 3.624 1.00 98.31 86 GLY A C 1
ATOM 637 O O . GLY A 1 86 ? -1.582 4.594 2.705 1.00 98.31 86 GLY A O 1
ATOM 638 N N . VAL A 1 87 ? -2.781 6.127 3.851 1.00 97.56 87 VAL A N 1
ATOM 639 C CA . VAL A 1 87 ? -2.379 7.313 3.092 1.00 97.56 87 VAL A CA 1
ATOM 640 C C . VAL A 1 87 ? -1.721 8.297 4.055 1.00 97.56 87 VAL A C 1
ATOM 642 O O . VAL A 1 87 ? -2.341 8.728 5.026 1.00 97.56 87 VAL A O 1
ATOM 645 N N . ALA A 1 88 ? -0.446 8.610 3.830 1.00 95.25 88 ALA A N 1
ATOM 646 C CA . ALA A 1 88 ? 0.315 9.530 4.671 1.00 95.25 88 ALA A CA 1
ATOM 647 C C . ALA A 1 88 ? 0.119 10.993 4.250 1.00 95.25 88 ALA A C 1
ATOM 649 O O . ALA A 1 88 ? -0.167 11.262 3.080 1.00 95.25 88 ALA A O 1
ATOM 650 N N . PHE A 1 89 ? 0.302 11.920 5.196 1.00 85.94 89 PHE A N 1
ATOM 651 C CA . PHE A 1 89 ? 0.281 13.359 4.913 1.00 85.94 89 PHE A CA 1
ATOM 652 C C . PHE A 1 89 ? 1.264 13.733 3.806 1.00 85.94 89 PHE A C 1
ATOM 654 O O . PHE A 1 89 ? 2.287 13.080 3.625 1.00 85.94 89 PHE A O 1
ATOM 661 N N . ASP A 1 90 ? 0.970 14.811 3.095 1.00 80.38 90 ASP A N 1
ATOM 662 C CA . ASP A 1 90 ? 1.960 15.484 2.268 1.00 80.38 90 ASP A CA 1
ATOM 663 C C . ASP A 1 90 ? 2.741 16.490 3.124 1.00 80.38 90 ASP A C 1
ATOM 665 O O . ASP A 1 90 ? 2.204 17.526 3.520 1.00 80.38 90 ASP A O 1
ATOM 669 N N . ASN A 1 91 ? 3.990 16.162 3.454 1.00 71.31 91 ASN A N 1
ATOM 670 C CA . ASN A 1 91 ? 4.879 17.087 4.162 1.00 71.31 91 ASN A CA 1
ATOM 671 C C . ASN A 1 91 ? 5.612 18.045 3.203 1.00 71.31 91 ASN A C 1
ATOM 673 O O . ASN A 1 91 ? 6.170 19.039 3.669 1.00 71.31 91 ASN A O 1
ATOM 677 N N . ASP A 1 92 ? 5.632 17.759 1.895 1.00 69.81 92 ASP A N 1
ATOM 678 C CA . ASP A 1 92 ? 6.284 18.578 0.873 1.00 69.81 92 ASP A CA 1
ATOM 679 C C . ASP A 1 92 ? 5.228 19.228 -0.025 1.00 69.81 92 ASP A C 1
ATOM 681 O O . ASP A 1 92 ? 4.931 18.792 -1.135 1.00 69.81 92 ASP A O 1
ATOM 685 N N . THR A 1 93 ? 4.713 20.363 0.443 1.00 67.50 93 THR A N 1
ATOM 686 C CA . THR A 1 93 ? 3.663 21.121 -0.249 1.00 67.50 93 THR A CA 1
ATOM 687 C C . THR A 1 93 ? 4.080 21.672 -1.619 1.00 67.50 93 THR A C 1
ATOM 689 O O . THR A 1 93 ? 3.239 22.235 -2.325 1.00 67.50 93 THR A O 1
ATOM 692 N N . SER A 1 94 ? 5.351 21.524 -2.022 1.00 67.44 94 SER A N 1
ATOM 693 C CA . SER A 1 94 ? 5.813 21.887 -3.364 1.00 67.44 94 SER A CA 1
ATOM 694 C C . SER A 1 94 ? 5.369 20.888 -4.441 1.00 67.44 94 SER A C 1
ATOM 696 O O . SER A 1 94 ? 5.243 21.270 -5.609 1.00 67.44 94 SER A O 1
ATOM 698 N N . ILE A 1 95 ? 5.074 19.638 -4.063 1.00 58.03 95 ILE A N 1
ATOM 699 C CA . ILE A 1 95 ? 4.546 18.600 -4.951 1.00 58.03 95 ILE A CA 1
ATOM 700 C C . ILE A 1 95 ? 3.201 18.136 -4.383 1.00 58.03 95 ILE A C 1
ATOM 702 O O . ILE A 1 95 ? 3.180 17.264 -3.528 1.00 58.03 95 ILE A O 1
ATOM 706 N N . PRO A 1 96 ? 2.064 18.660 -4.871 1.00 55.28 96 PRO A N 1
ATOM 707 C CA . PRO A 1 96 ? 0.775 18.388 -4.251 1.00 55.28 96 PRO A CA 1
ATOM 708 C C . PRO A 1 96 ? 0.412 16.893 -4.265 1.00 55.28 96 PRO A C 1
ATOM 710 O O . PRO A 1 96 ? 0.221 16.294 -5.330 1.00 55.28 96 PRO A O 1
ATOM 713 N N . GLY A 1 97 ? 0.223 16.318 -3.077 1.00 62.00 97 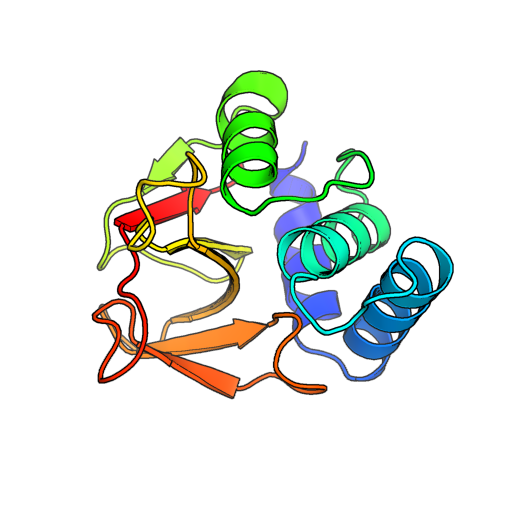GLY A N 1
ATOM 714 C CA . GLY A 1 97 ? -0.367 14.995 -2.867 1.00 62.00 97 GLY A CA 1
ATOM 715 C C . GLY A 1 97 ? 0.368 14.168 -1.814 1.00 62.00 97 GLY A C 1
ATOM 716 O O . GLY A 1 97 ? 1.507 14.425 -1.486 1.00 62.00 97 GLY A O 1
ATOM 717 N N . SER A 1 98 ? -0.279 13.127 -1.294 1.00 76.94 98 SER A N 1
ATOM 718 C CA . SER A 1 98 ? 0.255 12.293 -0.205 1.00 76.94 98 SER A CA 1
ATOM 719 C C . SER A 1 98 ? 1.702 11.822 -0.416 1.00 76.94 98 SER A C 1
ATOM 721 O O . SER A 1 98 ? 2.035 11.355 -1.507 1.00 76.94 98 SER A O 1
ATOM 723 N N . ASP A 1 99 ? 2.507 11.846 0.652 1.00 83.44 99 ASP A N 1
ATOM 724 C CA . ASP A 1 99 ? 3.925 11.439 0.654 1.00 83.44 99 ASP A CA 1
ATOM 725 C C . ASP A 1 99 ? 4.090 9.921 0.453 1.00 83.44 99 ASP A C 1
ATOM 727 O O . ASP A 1 99 ? 4.965 9.439 -0.270 1.00 83.44 99 ASP A O 1
ATOM 731 N N . HIS A 1 100 ? 3.197 9.126 1.053 1.00 94.50 100 HIS A N 1
ATOM 732 C CA . HIS A 1 100 ? 3.325 7.669 1.055 1.00 94.50 100 HIS A CA 1
ATOM 733 C C . HIS A 1 100 ? 1.984 6.936 1.057 1.00 94.50 100 HIS A C 1
ATOM 735 O O . HIS A 1 100 ? 0.997 7.412 1.616 1.00 94.50 100 HIS A O 1
ATOM 741 N N . VAL A 1 101 ? 1.976 5.738 0.466 1.00 97.56 101 VAL A N 1
ATOM 742 C CA . VAL A 1 101 ? 0.868 4.774 0.529 1.00 97.56 101 VAL A CA 1
ATOM 743 C C . VAL A 1 101 ? 1.393 3.375 0.804 1.00 97.56 101 VAL A C 1
ATOM 745 O O . VAL A 1 101 ? 2.465 3.000 0.325 1.00 97.56 101 VAL A O 1
ATOM 748 N N . TYR A 1 102 ? 0.627 2.596 1.559 1.00 98.50 102 TYR A N 1
ATOM 749 C CA . TYR A 1 102 ? 1.001 1.245 1.968 1.00 98.50 102 TYR A CA 1
ATOM 750 C C . TYR A 1 102 ? -0.239 0.385 2.238 1.00 98.50 102 TYR A C 1
ATOM 752 O O . TYR A 1 102 ? -1.318 0.910 2.504 1.00 98.50 102 TYR A O 1
ATOM 760 N N . LEU A 1 103 ? -0.085 -0.937 2.176 1.00 98.81 103 LEU A N 1
ATOM 761 C CA . LEU A 1 103 ? -1.138 -1.903 2.504 1.00 98.81 103 LEU A CA 1
ATOM 762 C C . LEU A 1 103 ? -1.022 -2.338 3.967 1.00 98.81 103 LEU A C 1
ATOM 764 O O . LEU A 1 103 ? 0.054 -2.760 4.388 1.00 98.81 103 LEU A O 1
ATOM 768 N N . VAL A 1 104 ? -2.126 -2.310 4.712 1.00 98.75 104 VAL A N 1
ATOM 769 C CA . VAL A 1 104 ? -2.234 -2.906 6.050 1.00 98.75 104 VAL A CA 1
ATOM 770 C C . VAL A 1 104 ? -2.441 -4.415 5.916 1.00 98.75 104 VAL A C 1
ATOM 772 O O . VAL A 1 104 ? -3.373 -4.869 5.251 1.00 98.75 104 VAL A O 1
ATOM 775 N N . LEU A 1 105 ? -1.578 -5.200 6.554 1.00 98.69 105 LEU A N 1
ATOM 776 C CA . LEU A 1 105 ? -1.670 -6.662 6.612 1.00 98.69 105 LEU A CA 1
ATOM 777 C C . LEU A 1 105 ? -2.229 -7.139 7.952 1.00 98.69 105 LEU A C 1
ATOM 779 O O . LEU A 1 105 ? -2.978 -8.109 7.993 1.00 98.69 105 LEU A O 1
ATOM 783 N N . GLU A 1 106 ? -1.891 -6.434 9.029 1.00 98.25 106 GLU A N 1
ATOM 784 C CA . GLU A 1 106 ? -2.341 -6.712 10.391 1.00 98.25 106 GLU A CA 1
ATOM 785 C C . GLU A 1 106 ? -2.500 -5.396 11.158 1.00 98.25 106 GLU A C 1
ATOM 787 O O . GLU A 1 106 ? -1.687 -4.483 10.996 1.00 98.25 106 GLU A O 1
ATOM 792 N N . SER A 1 107 ? -3.537 -5.304 11.994 1.00 96.94 107 SER A N 1
ATOM 793 C CA . SER A 1 107 ? -3.701 -4.224 12.971 1.00 96.94 107 SER A CA 1
ATOM 794 C C . SER A 1 107 ? -3.419 -4.804 14.348 1.00 96.94 107 SER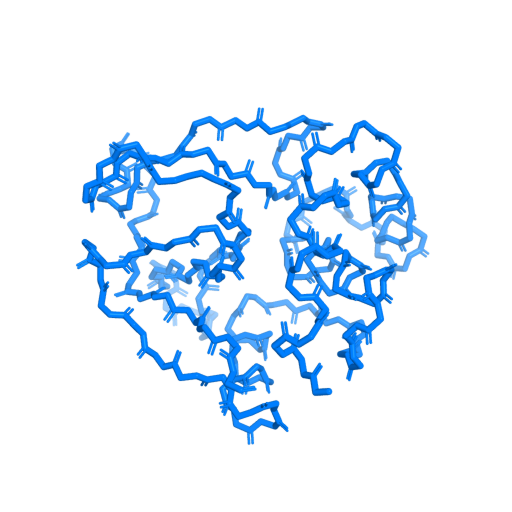 A C 1
ATOM 796 O O . SER A 1 107 ? -4.153 -5.692 14.781 1.00 96.94 107 SER A O 1
ATOM 798 N N . LEU A 1 108 ? -2.368 -4.327 15.011 1.00 95.81 108 LEU A N 1
ATOM 799 C CA . LEU A 1 108 ? -2.006 -4.789 16.352 1.00 95.81 108 LEU A CA 1
ATOM 800 C C . LEU A 1 108 ? -2.823 -4.032 17.403 1.00 95.81 108 LEU A C 1
ATOM 802 O O . LEU A 1 108 ? -3.345 -4.627 18.342 1.00 95.81 108 LEU A O 1
ATOM 806 N N . ASP A 1 109 ? -3.000 -2.729 17.187 1.00 94.19 109 ASP A N 1
ATOM 807 C CA . ASP A 1 109 ? -3.904 -1.864 17.939 1.00 94.19 109 ASP A CA 1
ATOM 808 C C . ASP A 1 109 ? -4.372 -0.679 17.062 1.00 94.19 109 ASP A C 1
ATOM 810 O O . ASP A 1 109 ? -4.404 -0.779 15.832 1.00 94.19 109 ASP A O 1
ATOM 814 N N . GLY A 1 110 ? -4.794 0.426 17.687 1.00 92.75 110 GLY A N 1
ATOM 815 C CA . GLY A 1 110 ? -5.220 1.645 16.996 1.00 92.75 110 GLY A CA 1
ATOM 816 C C . GLY A 1 110 ? -4.086 2.457 16.352 1.00 92.75 110 GLY A C 1
ATOM 817 O O . GLY A 1 110 ? -4.372 3.400 15.615 1.00 92.75 110 GLY A O 1
ATOM 818 N N . ASP A 1 111 ? -2.823 2.094 16.562 1.00 96.94 111 ASP A N 1
ATOM 819 C CA . ASP A 1 111 ? -1.650 2.784 16.026 1.00 96.94 111 ASP A CA 1
ATOM 820 C C . ASP A 1 111 ? -0.708 1.828 15.276 1.00 96.94 111 ASP A C 1
ATOM 822 O O . ASP A 1 111 ? -0.418 2.039 14.098 1.00 96.94 111 ASP A O 1
ATOM 826 N N . ASP A 1 112 ? -0.248 0.767 15.933 1.00 97.88 112 ASP A N 1
ATOM 827 C CA . ASP A 1 112 ? 0.769 -0.144 15.421 1.00 97.88 112 ASP A CA 1
ATOM 828 C C . ASP A 1 112 ? 0.170 -1.221 14.495 1.00 97.88 112 ASP A C 1
ATOM 830 O O . ASP A 1 112 ? -0.874 -1.832 14.750 1.00 97.88 112 ASP A O 1
ATOM 834 N N . MET A 1 113 ? 0.849 -1.445 13.369 1.00 98.12 113 MET A N 1
ATOM 835 C CA . MET A 1 113 ? 0.402 -2.297 12.266 1.00 98.12 113 MET A CA 1
ATOM 836 C C . MET A 1 113 ? 1.571 -3.069 11.656 1.00 98.12 113 MET A C 1
ATOM 838 O O . MET A 1 113 ? 2.717 -2.612 11.681 1.00 98.12 113 MET A O 1
ATOM 842 N N . VAL A 1 114 ? 1.262 -4.186 10.998 1.00 98.50 114 VAL A N 1
ATOM 843 C CA . VAL A 1 114 ? 2.159 -4.822 10.022 1.00 98.50 114 VAL A CA 1
ATOM 844 C C . VAL A 1 114 ? 1.708 -4.416 8.625 1.00 98.50 114 VAL A C 1
ATOM 846 O O . VAL A 1 114 ? 0.525 -4.528 8.295 1.00 98.50 114 VAL A O 1
ATOM 849 N N . ILE A 1 115 ? 2.639 -3.940 7.799 1.00 98.62 115 ILE A N 1
ATOM 850 C CA . ILE A 1 115 ? 2.337 -3.373 6.483 1.00 98.62 115 ILE A CA 1
ATOM 851 C C . ILE A 1 115 ? 3.192 -3.964 5.362 1.00 98.62 115 ILE A C 1
ATOM 853 O O . ILE A 1 115 ? 4.248 -4.556 5.596 1.00 98.62 115 ILE A O 1
ATOM 857 N N . SER A 1 116 ? 2.743 -3.734 4.130 1.00 98.56 116 SER A N 1
ATOM 858 C CA . SER A 1 116 ? 3.474 -4.008 2.895 1.00 98.56 116 SER A CA 1
ATOM 859 C C . SER A 1 116 ? 3.598 -2.733 2.060 1.00 98.56 116 SER A C 1
ATOM 861 O O . SER A 1 116 ? 2.590 -2.095 1.744 1.00 98.56 116 SER A O 1
ATOM 863 N N . ASP A 1 117 ? 4.819 -2.361 1.678 1.00 97.94 117 ASP A N 1
ATOM 864 C CA . ASP A 1 117 ? 5.099 -1.224 0.796 1.00 97.94 117 ASP A CA 1
ATOM 865 C C . ASP A 1 117 ? 6.387 -1.437 -0.031 1.00 97.94 117 ASP A C 1
ATOM 867 O O . ASP A 1 117 ? 6.967 -2.523 -0.065 1.00 97.94 117 ASP A O 1
ATOM 871 N N . ASN A 1 118 ? 6.844 -0.399 -0.736 1.00 96.69 118 ASN A N 1
ATOM 872 C CA . ASN A 1 118 ? 8.065 -0.447 -1.546 1.00 96.69 118 ASN A CA 1
ATOM 873 C C . ASN A 1 118 ? 9.374 -0.372 -0.731 1.00 96.69 118 ASN A C 1
ATOM 875 O O . ASN A 1 118 ? 10.433 -0.684 -1.286 1.00 96.69 118 ASN A O 1
ATOM 879 N N . GLN A 1 119 ? 9.333 0.044 0.538 1.00 94.62 119 GLN A N 1
ATOM 880 C CA . GLN A 1 119 ? 10.509 0.339 1.366 1.00 94.62 119 GLN A CA 1
ATOM 881 C C . GLN A 1 119 ? 11.204 -0.929 1.875 1.00 94.62 119 GLN A C 1
ATOM 883 O O . GLN A 1 119 ? 12.411 -0.909 2.107 1.00 94.62 119 GLN A O 1
ATOM 888 N N . ALA A 1 120 ? 10.476 -2.042 1.985 1.00 95.00 120 ALA A N 1
ATOM 889 C CA . ALA A 1 120 ? 11.020 -3.331 2.401 1.00 95.00 120 ALA A CA 1
ATOM 890 C C . ALA A 1 120 ? 10.654 -4.456 1.421 1.00 95.00 120 ALA A C 1
ATOM 892 O O . ALA A 1 120 ? 9.651 -4.405 0.713 1.00 95.00 120 ALA A O 1
ATOM 893 N N . ALA A 1 121 ? 11.484 -5.499 1.377 1.00 94.75 121 ALA A N 1
ATOM 894 C CA . ALA A 1 121 ? 11.206 -6.714 0.605 1.00 94.75 121 ALA A CA 1
ATOM 895 C C . ALA A 1 121 ? 10.317 -7.721 1.362 1.00 94.75 121 ALA A C 1
ATOM 897 O O . ALA A 1 121 ? 10.002 -8.776 0.823 1.00 94.75 121 ALA A O 1
ATOM 898 N N . ARG A 1 122 ? 9.946 -7.406 2.607 1.00 97.50 122 ARG A N 1
ATOM 899 C CA . ARG A 1 122 ? 9.124 -8.227 3.501 1.00 97.50 122 ARG A CA 1
ATOM 900 C C . ARG A 1 122 ? 8.159 -7.342 4.293 1.00 97.50 122 ARG A C 1
ATOM 902 O O . ARG A 1 122 ? 8.435 -6.143 4.429 1.00 97.50 122 ARG A O 1
ATOM 909 N N . PRO A 1 123 ? 7.070 -7.912 4.839 1.00 98.31 123 PRO A N 1
ATOM 910 C CA . PRO A 1 123 ? 6.214 -7.207 5.780 1.00 98.31 123 PRO A CA 1
ATOM 911 C C . PRO A 1 123 ? 7.020 -6.632 6.943 1.00 98.31 123 PRO A C 1
ATOM 913 O O . PRO A 1 123 ? 7.975 -7.254 7.412 1.00 98.31 123 PRO A O 1
ATOM 916 N N . HIS A 1 124 ? 6.649 -5.444 7.403 1.00 97.94 124 HIS A N 1
ATOM 917 C CA . HIS A 1 124 ? 7.333 -4.791 8.515 1.00 97.94 124 HIS A CA 1
ATOM 918 C C . HIS A 1 124 ? 6.381 -3.904 9.317 1.00 97.94 124 HIS A C 1
ATOM 920 O O . HIS A 1 124 ? 5.280 -3.585 8.868 1.00 97.94 124 HIS A O 1
ATOM 926 N N . GLY A 1 125 ? 6.814 -3.524 10.519 1.00 97.50 125 GLY A N 1
ATOM 927 C CA . GLY A 1 125 ? 6.034 -2.680 11.416 1.00 97.50 125 GLY A CA 1
ATOM 928 C C . GLY A 1 125 ? 5.937 -1.229 10.938 1.00 97.50 125 GLY A C 1
ATOM 929 O O . GLY A 1 125 ? 6.915 -0.656 10.447 1.00 97.50 125 GLY A O 1
ATOM 930 N N . ARG A 1 126 ? 4.768 -0.619 11.137 1.00 96.81 126 ARG A N 1
ATOM 931 C CA . ARG A 1 126 ? 4.538 0.824 10.997 1.00 96.81 126 ARG A CA 1
ATOM 932 C C . ARG A 1 126 ? 3.499 1.287 12.014 1.00 96.81 126 ARG A C 1
ATOM 934 O O . ARG A 1 126 ? 2.518 0.591 12.237 1.00 96.81 126 ARG A O 1
ATOM 941 N N . SER A 1 127 ? 3.684 2.490 12.543 1.00 97.25 127 SER A N 1
ATOM 942 C CA . SER A 1 127 ? 2.692 3.174 13.377 1.00 97.25 127 SER A CA 1
ATOM 943 C C . SER A 1 127 ? 1.926 4.206 12.552 1.00 97.25 127 SER A C 1
ATOM 945 O O . SER A 1 127 ? 2.531 4.963 11.781 1.00 97.25 127 SER A O 1
ATOM 947 N N . ALA A 1 128 ? 0.606 4.265 12.707 1.00 96.44 128 ALA A N 1
ATOM 948 C CA . ALA A 1 128 ? -0.242 5.255 12.054 1.00 96.44 128 ALA A CA 1
ATOM 949 C C . ALA A 1 128 ? 0.143 6.688 12.468 1.00 96.44 128 ALA A C 1
ATOM 951 O O . ALA A 1 128 ? 0.178 7.579 11.623 1.00 96.44 128 ALA A O 1
ATOM 952 N N . SER A 1 129 ? 0.548 6.885 13.723 1.00 94.94 129 SER A N 1
ATOM 953 C CA . SER A 1 129 ? 1.078 8.124 14.307 1.00 94.94 129 SER A CA 1
ATOM 954 C C . SER A 1 129 ? 2.424 8.568 13.725 1.00 94.94 129 SER A C 1
ATOM 956 O O . SER A 1 129 ? 2.876 9.683 13.978 1.00 94.94 129 SER A O 1
ATOM 958 N N . GLY A 1 130 ? 3.087 7.715 12.942 1.00 90.50 130 GLY A N 1
ATOM 959 C CA . GLY A 1 130 ? 4.333 8.025 12.254 1.00 90.50 130 GLY A CA 1
ATOM 960 C C . GLY A 1 130 ? 5.604 7.718 13.048 1.00 90.50 130 GLY A C 1
ATOM 961 O O . GLY A 1 130 ? 6.572 7.323 12.412 1.00 90.50 130 GLY A O 1
ATOM 962 N N . LYS A 1 131 ? 5.639 7.848 14.388 1.00 89.12 131 LYS A N 1
ATOM 963 C CA . LYS A 1 131 ? 6.812 7.585 15.277 1.00 89.12 131 LYS A CA 1
ATOM 964 C C . LYS A 1 131 ? 8.195 7.820 14.607 1.00 89.12 131 LYS A C 1
ATOM 966 O O . LYS A 1 131 ? 9.048 6.936 14.594 1.00 89.12 131 LYS A O 1
ATOM 971 N N . GLY A 1 132 ? 8.412 9.005 14.018 1.00 81.81 132 GLY A N 1
ATOM 972 C CA . GLY A 1 132 ? 9.652 9.368 13.296 1.00 81.81 132 GLY A CA 1
ATOM 973 C C . GLY A 1 132 ? 9.602 9.243 11.761 1.00 81.81 132 GLY A C 1
ATOM 974 O O . GLY A 1 132 ? 10.594 9.496 11.085 1.00 81.81 132 GLY A O 1
ATOM 975 N N . ARG A 1 133 ? 8.448 8.877 11.203 1.00 86.56 133 ARG A N 1
ATOM 976 C CA . ARG A 1 133 ? 8.078 8.905 9.779 1.00 86.56 133 ARG A CA 1
ATOM 977 C C . ARG A 1 133 ? 6.840 9.786 9.592 1.00 86.56 133 ARG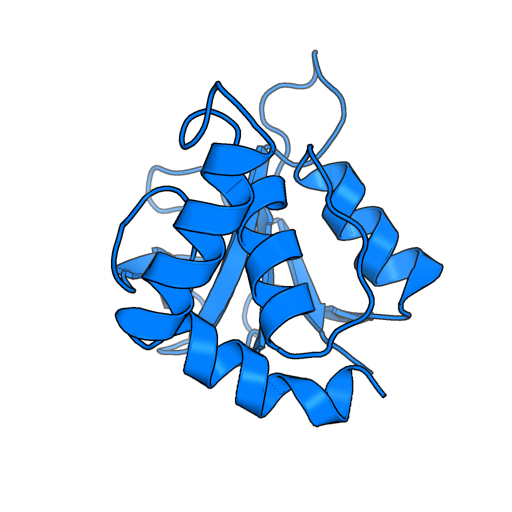 A C 1
ATOM 979 O O . ARG A 1 133 ? 6.167 10.116 10.568 1.00 86.56 133 ARG A O 1
ATOM 986 N N . THR A 1 134 ? 6.500 10.111 8.345 1.00 89.94 134 THR A N 1
ATOM 987 C CA . THR A 1 134 ? 5.267 10.842 8.021 1.00 89.94 134 THR A CA 1
ATOM 988 C C . THR A 1 134 ? 4.032 10.100 8.560 1.00 89.94 134 THR A C 1
ATOM 990 O O . THR A 1 134 ? 3.842 8.920 8.219 1.00 89.94 134 THR A O 1
ATOM 993 N N . PRO A 1 135 ? 3.207 10.744 9.409 1.00 94.56 135 PRO A N 1
ATOM 994 C CA . PRO A 1 135 ? 2.003 10.130 9.953 1.00 94.56 135 PRO A CA 1
ATOM 995 C C . PRO A 1 135 ? 0.974 9.812 8.867 1.00 94.56 135 PRO A C 1
ATOM 997 O O . PRO A 1 135 ? 0.987 10.367 7.768 1.00 94.56 135 PRO A O 1
ATOM 1000 N N . THR A 1 136 ? 0.072 8.900 9.199 1.00 96.88 136 THR A N 1
ATOM 1001 C CA . THR A 1 136 ? -1.060 8.509 8.358 1.00 96.88 136 THR A CA 1
ATOM 1002 C C . THR A 1 136 ? -2.191 9.495 8.571 1.00 96.88 136 THR A C 1
ATOM 1004 O O . THR A 1 136 ? -2.582 9.745 9.706 1.00 96.88 136 THR A O 1
ATOM 1007 N N . GLU A 1 137 ? -2.711 10.048 7.484 1.00 96.06 137 GLU A N 1
ATOM 1008 C CA . GLU A 1 137 ? -3.830 10.983 7.520 1.00 96.06 137 GLU A CA 1
ATOM 1009 C C . GLU A 1 137 ? -5.159 10.223 7.605 1.00 96.06 137 GLU A C 1
ATOM 1011 O O . GLU A 1 137 ? -6.015 10.522 8.436 1.00 96.06 137 GLU A O 1
ATOM 1016 N N . TYR A 1 138 ? -5.318 9.201 6.761 1.00 97.44 138 TYR A N 1
ATOM 1017 C CA . TYR A 1 138 ? -6.493 8.335 6.730 1.00 97.44 138 TYR A CA 1
ATOM 1018 C C . TYR A 1 138 ? -6.176 6.984 6.086 1.00 97.44 138 TYR A C 1
ATOM 1020 O O . TYR A 1 138 ? -5.123 6.776 5.476 1.00 97.44 138 TYR A O 1
ATOM 1028 N N . PHE A 1 139 ? -7.130 6.066 6.198 1.00 98.50 139 PHE A N 1
ATOM 1029 C CA . PHE A 1 139 ? -7.119 4.783 5.513 1.00 98.50 139 PHE A CA 1
ATOM 1030 C C . PHE A 1 139 ? -8.204 4.736 4.437 1.00 98.50 139 PHE A C 1
ATOM 1032 O O . PHE A 1 139 ? -9.251 5.370 4.558 1.00 98.50 139 PHE A O 1
ATOM 1039 N N . LEU A 1 140 ? -7.977 3.963 3.382 1.00 98.62 140 LEU A N 1
ATOM 1040 C CA . LEU A 1 140 ? -8.971 3.651 2.361 1.00 98.62 140 LEU A CA 1
ATOM 1041 C C . LEU A 1 140 ? -9.356 2.182 2.462 1.00 98.62 140 LEU A C 1
ATOM 1043 O O . LEU A 1 140 ? -8.485 1.314 2.501 1.00 98.62 140 LEU A O 1
ATOM 1047 N N . ARG A 1 141 ? -10.662 1.911 2.445 1.00 98.62 141 ARG A N 1
ATOM 1048 C CA . ARG A 1 141 ? -11.223 0.561 2.541 1.00 98.62 141 ARG A CA 1
ATOM 1049 C C . ARG A 1 141 ? -12.116 0.247 1.351 1.00 98.62 141 ARG A C 1
ATOM 1051 O O . ARG A 1 141 ? -13.014 1.033 1.039 1.00 98.62 141 ARG A O 1
ATOM 1058 N N . ALA A 1 142 ? -11.897 -0.915 0.739 1.00 97.75 142 ALA A N 1
ATOM 1059 C CA . ALA A 1 142 ? -12.767 -1.428 -0.313 1.00 97.75 142 ALA A CA 1
ATOM 1060 C C . ALA A 1 142 ? -14.211 -1.582 0.182 1.00 97.75 142 ALA A C 1
ATOM 1062 O O . ALA A 1 142 ? -14.450 -1.953 1.336 1.00 97.75 142 ALA A O 1
ATOM 1063 N N . THR A 1 143 ? -15.154 -1.282 -0.706 1.00 91.81 143 THR A N 1
ATOM 1064 C CA . THR A 1 143 ? -16.600 -1.383 -0.491 1.00 91.81 143 THR A CA 1
ATOM 1065 C C . THR A 1 143 ? -17.218 -2.465 -1.363 1.00 91.81 143 THR A C 1
ATOM 1067 O O . THR A 1 143 ? -16.579 -2.879 -2.366 1.00 91.81 143 THR A O 1
#

Radius of gyration: 13.42 Å; chains: 1; bounding box: 30×36×33 Å

pLDDT: mean 94.56, std 7.88, range [55.28, 98.81]

Secondary structure (DSSP, 8-state):
--GGGHHHHHHHHHSHHHHHHHHHHHHHH-TTTTTT-HHHHHHHHHHHTT--PPP--S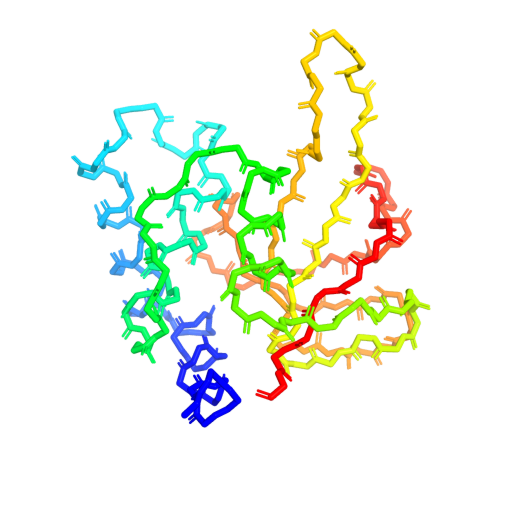HHHHHHIIIIIS-PEEE-TT---TT-EEEE----TTS-S-S-EEEEEEESSSSEEEEE-SS-SS-EEEETT-TTSPPEEEEEE--

Sequence (143 aa):
MDFDRIADLVRNGATDAGIARARADAASAYPSFPRLGCAAYLSCLMRNSGIGVAFTLGAGKLAFVLQRQRGWRSVPVGQQRPGDVGVAFDNDTSIPGSDHVYLVLESLDGDDMVISDNQAARPHGRSASGKGRTPTEYFLRAT

Foldseek 3Di:
DLQVLLVLLLVLLADLNSLVQLQVQLCVVDVPPPVQCFQQSSQSSSVSSVNPHDRDGALQVSVCCCVPVQVWDKAAQFPDAASKKFFFDDPPPVDDGTPHIWGFNGDPGSFKTFIGGRPDSHTDIGTQCQPPHGHTGIITGGD